Protein AF-A0A8J3DZ35-F1 (afdb_monomer_lite)

Structure (mmCIF, N/CA/C/O backbone):
data_AF-A0A8J3DZ35-F1
#
_entry.id   AF-A0A8J3DZ35-F1
#
loop_
_atom_site.group_PDB
_atom_site.id
_atom_site.type_symbol
_atom_site.label_atom_id
_atom_site.label_alt_id
_atom_site.label_comp_id
_atom_site.label_asym_id
_atom_site.label_entity_id
_atom_site.label_seq_id
_atom_site.pdbx_PDB_ins_code
_atom_site.Cartn_x
_atom_site.Cartn_y
_atom_site.Cartn_z
_atom_site.occupancy
_atom_site.B_iso_or_equiv
_atom_site.auth_seq_id
_atom_site.auth_comp_id
_atom_site.auth_asym_id
_atom_site.auth_atom_id
_atom_site.pdbx_PDB_model_num
ATOM 1 N N . MET A 1 1 ? 60.806 -8.491 -70.381 1.00 41.25 1 MET A N 1
ATOM 2 C CA . MET A 1 1 ? 60.023 -8.585 -69.130 1.00 41.25 1 MET A CA 1
ATOM 3 C C . MET A 1 1 ? 58.895 -7.576 -69.236 1.00 41.25 1 MET A C 1
ATOM 5 O O . MET A 1 1 ? 59.166 -6.385 -69.194 1.00 41.25 1 MET A O 1
ATOM 9 N N . SER A 1 2 ? 57.675 -8.039 -69.505 1.00 37.53 2 SER A N 1
ATOM 10 C CA . SER A 1 2 ? 56.531 -7.184 -69.849 1.00 37.53 2 SER A CA 1
ATOM 11 C C . SER A 1 2 ? 55.554 -7.152 -68.674 1.00 37.53 2 SER A C 1
ATOM 13 O O . SER A 1 2 ? 55.096 -8.203 -68.234 1.00 37.53 2 SER A O 1
ATOM 15 N N . LEU A 1 3 ? 55.275 -5.960 -68.144 1.00 48.62 3 LEU A N 1
ATOM 16 C CA . LEU A 1 3 ? 54.283 -5.736 -67.088 1.00 48.62 3 LEU A CA 1
ATOM 17 C C . LEU A 1 3 ? 52.860 -5.871 -67.659 1.00 48.62 3 LEU A C 1
ATOM 19 O O . LEU A 1 3 ? 52.602 -5.330 -68.736 1.00 48.62 3 LEU A O 1
ATOM 23 N N . PRO A 1 4 ? 51.920 -6.538 -66.963 1.00 50.72 4 PRO A N 1
ATOM 24 C CA . PRO A 1 4 ? 50.539 -6.602 -67.414 1.00 50.72 4 PRO A CA 1
ATOM 25 C C . PRO A 1 4 ? 49.848 -5.250 -67.207 1.00 50.72 4 PRO A C 1
ATOM 27 O O . PRO A 1 4 ? 49.774 -4.715 -66.099 1.00 50.72 4 PRO A O 1
ATOM 30 N N . THR A 1 5 ? 49.323 -4.706 -68.300 1.00 53.62 5 THR A N 1
ATOM 31 C CA . THR A 1 5 ? 48.424 -3.554 -68.330 1.00 53.62 5 THR A CA 1
ATOM 32 C C . THR A 1 5 ? 47.113 -3.936 -67.641 1.00 53.62 5 THR A C 1
ATOM 34 O O . THR A 1 5 ? 46.295 -4.668 -68.193 1.00 53.62 5 THR A O 1
ATOM 37 N N . ILE A 1 6 ? 46.914 -3.475 -66.406 1.00 55.81 6 ILE A N 1
ATOM 38 C CA . ILE A 1 6 ? 45.671 -3.696 -65.662 1.00 55.81 6 ILE A CA 1
ATOM 39 C C . ILE A 1 6 ? 44.599 -2.776 -66.261 1.00 55.81 6 ILE A C 1
ATOM 41 O O . ILE A 1 6 ? 44.684 -1.554 -66.139 1.00 55.81 6 ILE A O 1
ATOM 45 N N . LEU A 1 7 ? 43.605 -3.365 -66.935 1.00 54.25 7 LEU A N 1
ATOM 46 C CA . LEU A 1 7 ? 42.479 -2.636 -67.517 1.00 54.25 7 LEU A CA 1
ATOM 47 C C . LEU A 1 7 ? 41.692 -1.870 -66.429 1.00 54.25 7 LEU A C 1
ATOM 49 O O . LEU A 1 7 ? 41.347 -2.452 -65.396 1.00 54.25 7 LEU A O 1
ATOM 53 N N . PRO A 1 8 ? 41.304 -0.604 -66.676 1.00 52.28 8 PRO A N 1
ATOM 54 C CA . PRO A 1 8 ? 40.574 0.230 -65.714 1.00 52.28 8 PRO A CA 1
ATOM 55 C C . PRO A 1 8 ? 39.153 -0.273 -65.379 1.00 52.28 8 PRO A C 1
ATOM 57 O O . PRO A 1 8 ? 38.546 0.205 -64.424 1.00 52.28 8 PRO A O 1
ATOM 60 N N . GLY A 1 9 ? 38.626 -1.263 -66.111 1.00 49.38 9 GLY A N 1
ATOM 61 C CA . GLY A 1 9 ? 37.274 -1.806 -65.915 1.00 49.38 9 GLY A CA 1
ATOM 62 C C . GLY A 1 9 ? 37.111 -2.767 -64.728 1.00 49.38 9 GLY A C 1
ATOM 63 O O . GLY A 1 9 ? 36.002 -2.932 -64.226 1.00 49.38 9 GLY A O 1
ATOM 64 N N . ALA A 1 10 ? 38.194 -3.369 -64.222 1.00 51.06 10 ALA A N 1
ATOM 65 C CA . ALA A 1 10 ? 38.108 -4.358 -63.138 1.00 51.06 10 ALA A CA 1
ATOM 66 C C . ALA A 1 10 ? 37.762 -3.738 -61.768 1.00 51.06 10 ALA A C 1
ATOM 68 O O . ALA A 1 10 ? 37.235 -4.417 -60.888 1.00 51.06 10 ALA A O 1
ATOM 69 N N . ARG A 1 11 ? 38.019 -2.435 -61.585 1.00 52.00 11 ARG A N 1
ATOM 70 C CA . ARG A 1 11 ? 37.732 -1.725 -60.328 1.00 52.00 11 ARG A CA 1
ATOM 71 C C . ARG A 1 11 ? 36.250 -1.388 -60.140 1.00 52.00 11 ARG A C 1
ATOM 73 O O . ARG A 1 11 ? 35.802 -1.330 -59.001 1.00 52.00 11 ARG A O 1
ATOM 80 N N . MET A 1 12 ? 35.484 -1.203 -61.219 1.00 50.16 12 MET A N 1
ATOM 81 C CA . MET A 1 12 ? 34.055 -0.869 -61.109 1.00 50.16 12 MET A CA 1
ATOM 82 C C . MET A 1 12 ? 33.176 -2.078 -60.765 1.00 50.16 12 MET A C 1
ATOM 84 O O . MET A 1 12 ? 32.205 -1.930 -60.029 1.00 50.16 12 MET A O 1
ATOM 88 N N . LEU A 1 13 ? 33.533 -3.284 -61.218 1.00 50.16 13 LEU A N 1
ATOM 89 C CA . LEU A 1 13 ? 32.741 -4.492 -60.947 1.00 50.16 13 LEU A CA 1
ATOM 90 C C . LEU A 1 13 ? 32.838 -4.969 -59.489 1.00 50.16 13 LEU A C 1
ATOM 92 O O . LEU A 1 13 ? 31.866 -5.496 -58.952 1.00 50.16 13 LEU A O 1
ATOM 96 N N . LEU A 1 14 ? 33.969 -4.731 -58.815 1.00 52.00 14 LEU A N 1
ATOM 97 C CA . LEU A 1 14 ? 34.125 -5.080 -57.399 1.00 52.00 14 LEU A CA 1
ATOM 98 C C . LEU A 1 14 ? 33.299 -4.162 -56.479 1.00 52.00 14 LEU A C 1
ATOM 100 O O . LEU A 1 14 ? 32.807 -4.603 -55.442 1.00 52.00 14 LEU A O 1
ATOM 104 N N . ALA A 1 15 ? 33.106 -2.899 -56.872 1.00 51.94 15 ALA A N 1
ATOM 105 C CA . ALA A 1 15 ? 32.322 -1.934 -56.104 1.00 51.94 15 ALA A CA 1
ATOM 106 C C . ALA A 1 15 ? 30.818 -2.270 -56.103 1.00 51.94 15 ALA A C 1
ATOM 108 O O . ALA A 1 15 ? 30.156 -2.113 -55.078 1.00 51.94 15 ALA A O 1
ATOM 109 N N . CYS A 1 16 ? 30.284 -2.804 -57.208 1.00 53.47 16 CYS A N 1
ATOM 110 C CA . CYS A 1 16 ? 28.879 -3.223 -57.289 1.00 53.47 16 CYS A CA 1
ATOM 111 C C . CYS A 1 16 ? 28.575 -4.515 -56.509 1.00 53.47 16 CYS A C 1
ATOM 113 O O . CYS A 1 16 ? 27.446 -4.702 -56.064 1.00 53.47 16 CYS A O 1
ATOM 115 N N . LEU A 1 17 ? 29.568 -5.387 -56.297 1.00 53.25 17 LEU A N 1
ATOM 116 C CA . LEU A 1 17 ? 29.412 -6.635 -55.533 1.00 53.25 17 LEU A CA 1
ATOM 117 C C . LEU A 1 17 ? 29.509 -6.448 -54.010 1.00 53.25 17 LEU A C 1
ATOM 119 O O . LEU A 1 17 ? 29.107 -7.339 -53.267 1.00 53.25 17 LEU A O 1
ATOM 123 N N . MET A 1 18 ? 30.012 -5.303 -53.537 1.00 53.38 18 MET A N 1
ATOM 124 C CA . MET A 1 18 ? 30.180 -4.999 -52.105 1.00 53.38 18 MET A CA 1
ATOM 125 C C . MET A 1 18 ? 28.993 -4.242 -51.485 1.00 53.38 18 MET A C 1
ATOM 127 O O . MET A 1 18 ? 28.919 -4.115 -50.267 1.00 53.38 18 MET A O 1
ATOM 131 N N . MET A 1 19 ? 28.042 -3.754 -52.289 1.00 53.78 19 MET A N 1
ATOM 132 C CA . MET A 1 19 ? 26.851 -3.065 -51.774 1.00 53.78 19 MET A CA 1
ATOM 133 C C . MET A 1 19 ? 25.720 -3.948 -51.195 1.00 53.78 19 MET A C 1
ATOM 135 O O . MET A 1 19 ? 25.024 -3.456 -50.305 1.00 53.78 19 MET A O 1
ATOM 139 N N . PRO A 1 20 ? 25.486 -5.216 -51.600 1.00 54.22 20 PRO A N 1
ATOM 140 C CA . PRO A 1 20 ? 24.315 -5.950 -51.116 1.00 54.22 20 PRO A CA 1
ATOM 141 C C . PRO A 1 20 ? 24.467 -6.479 -49.679 1.00 54.22 20 PRO A C 1
ATOM 143 O O . PRO A 1 20 ? 23.465 -6.755 -49.025 1.00 54.22 20 PRO A O 1
ATOM 146 N N . THR A 1 21 ? 25.687 -6.587 -49.141 1.00 53.62 21 THR A N 1
ATOM 147 C CA . THR A 1 21 ? 25.917 -7.087 -47.771 1.00 53.62 21 THR A CA 1
ATOM 148 C C . THR A 1 21 ? 25.591 -6.048 -46.697 1.00 53.62 21 THR A C 1
ATOM 150 O O . THR A 1 21 ? 25.142 -6.413 -45.613 1.00 53.62 21 THR A O 1
ATOM 153 N N . LEU A 1 22 ? 25.721 -4.751 -47.001 1.00 53.31 22 LEU A N 1
ATOM 154 C CA . LEU A 1 22 ? 25.306 -3.671 -46.097 1.00 53.31 22 LEU A CA 1
ATOM 155 C C . LEU A 1 22 ? 23.775 -3.520 -46.045 1.00 53.31 22 LEU A C 1
ATOM 157 O O . LEU A 1 22 ? 23.220 -3.222 -44.989 1.00 53.31 22 LEU A O 1
ATOM 161 N N . ALA A 1 23 ? 23.080 -3.797 -47.155 1.00 52.12 23 ALA A N 1
ATOM 162 C CA . ALA A 1 23 ? 21.615 -3.800 -47.211 1.00 52.12 23 ALA A CA 1
ATOM 163 C C . ALA A 1 23 ? 20.988 -4.994 -46.457 1.00 52.12 23 ALA A C 1
ATOM 165 O O . ALA A 1 23 ? 19.872 -4.894 -45.943 1.00 52.12 23 ALA A O 1
ATOM 166 N N . ALA A 1 24 ? 21.718 -6.107 -46.326 1.00 51.53 24 ALA A N 1
ATOM 167 C CA . ALA A 1 24 ? 21.285 -7.265 -45.544 1.00 51.53 24 ALA A CA 1
ATOM 168 C C . ALA A 1 24 ? 21.317 -7.016 -44.020 1.00 51.53 24 ALA A C 1
ATOM 170 O O . ALA A 1 24 ? 20.528 -7.607 -43.289 1.00 51.53 24 ALA A O 1
ATOM 171 N N . CYS A 1 25 ? 22.154 -6.098 -43.522 1.00 54.91 25 CYS A N 1
ATOM 172 C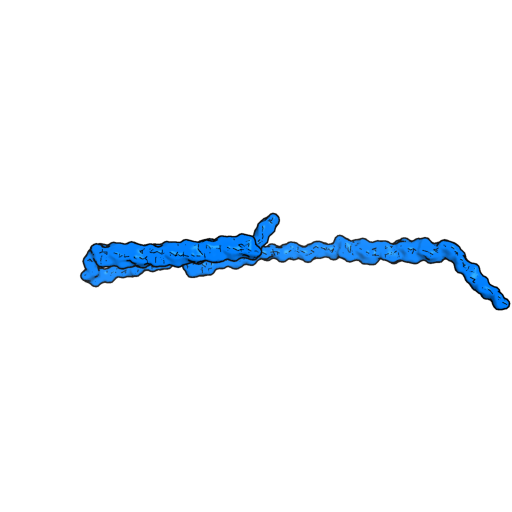 CA . CYS A 1 25 ? 22.145 -5.730 -4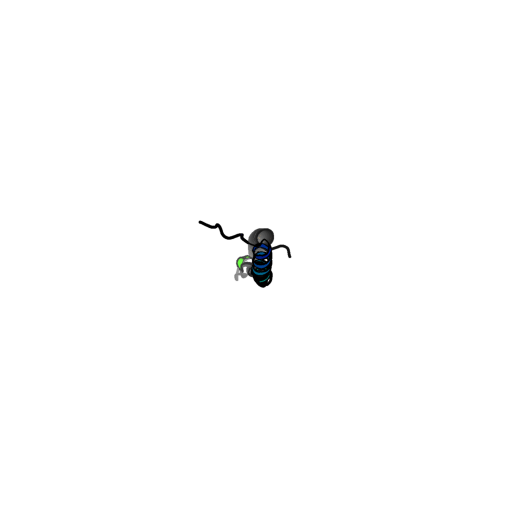2.098 1.00 54.91 25 CYS A CA 1
ATOM 173 C C . CYS A 1 25 ? 20.990 -4.782 -41.727 1.00 54.91 25 CYS A C 1
ATOM 175 O O . CYS A 1 25 ? 20.490 -4.839 -40.603 1.00 54.91 25 CYS A O 1
ATOM 177 N N . ALA A 1 26 ? 20.520 -3.954 -42.668 1.00 52.31 26 ALA A N 1
ATOM 178 C CA . ALA A 1 26 ? 19.394 -3.035 -42.456 1.00 52.31 26 ALA A CA 1
ATOM 179 C C . ALA A 1 26 ? 18.021 -3.736 -42.403 1.00 52.31 26 ALA A C 1
ATOM 181 O O . ALA A 1 26 ? 17.040 -3.136 -41.974 1.00 52.31 26 ALA A O 1
ATOM 182 N N . SER A 1 27 ? 17.949 -5.003 -42.826 1.00 49.91 27 SER A N 1
ATOM 183 C CA . SER A 1 27 ? 16.743 -5.842 -42.763 1.00 49.91 27 SER A CA 1
ATOM 184 C C . SER A 1 27 ? 16.725 -6.789 -41.561 1.00 49.91 27 SER A C 1
ATOM 186 O O . SER A 1 27 ? 15.776 -7.561 -41.405 1.00 49.91 27 SER A O 1
ATOM 188 N N . SER A 1 28 ? 17.716 -6.697 -40.662 1.00 52.50 28 SER A N 1
ATOM 189 C CA . SER A 1 28 ? 17.566 -7.279 -39.331 1.00 52.50 28 SER A CA 1
ATOM 190 C C . SER A 1 28 ? 16.446 -6.520 -38.624 1.00 52.50 28 SER A C 1
ATOM 192 O O . SER A 1 28 ? 16.572 -5.342 -38.292 1.00 52.50 28 SER A O 1
ATOM 194 N N . ALA A 1 29 ? 15.289 -7.177 -38.513 1.00 56.38 29 ALA A N 1
ATOM 195 C CA . ALA A 1 29 ? 14.134 -6.660 -37.808 1.00 56.38 29 ALA A CA 1
ATOM 196 C C . ALA A 1 29 ? 14.615 -6.071 -36.483 1.00 56.38 29 ALA A C 1
ATOM 198 O O . ALA A 1 29 ? 15.243 -6.786 -35.697 1.00 56.38 29 ALA A O 1
ATOM 199 N N . SER A 1 30 ? 14.354 -4.773 -36.280 1.00 57.03 30 SER A N 1
ATOM 200 C CA . SER A 1 30 ? 14.620 -4.097 -35.012 1.00 57.03 30 SER A CA 1
ATOM 201 C C . SER A 1 30 ? 14.211 -5.052 -33.891 1.00 57.03 30 SER A C 1
ATOM 203 O O . SER A 1 30 ? 13.083 -5.565 -33.962 1.00 57.03 30 SER A O 1
ATOM 205 N N . PRO A 1 31 ? 15.113 -5.398 -32.947 1.00 60.00 31 PRO A N 1
ATOM 206 C CA . PRO A 1 31 ? 14.796 -6.357 -31.901 1.00 60.00 31 PRO A CA 1
ATOM 207 C C . PRO A 1 31 ? 13.482 -5.903 -31.289 1.00 60.00 31 PRO A C 1
ATOM 209 O O . PRO A 1 31 ? 13.394 -4.762 -30.835 1.00 60.00 31 PRO A O 1
ATOM 212 N N . ARG A 1 32 ? 12.444 -6.750 -31.415 1.00 60.53 32 ARG A N 1
ATOM 213 C CA . ARG A 1 32 ? 11.074 -6.439 -30.988 1.00 60.53 32 ARG A CA 1
ATOM 214 C C . ARG A 1 32 ? 11.184 -5.719 -29.656 1.00 60.53 32 ARG A C 1
ATOM 216 O O . ARG A 1 32 ? 11.761 -6.294 -28.733 1.00 60.53 32 ARG A O 1
ATOM 223 N N . GLY A 1 33 ? 10.749 -4.456 -29.623 1.00 56.00 33 GLY A N 1
ATOM 224 C CA . GLY A 1 33 ? 10.958 -3.582 -28.477 1.00 56.00 33 GLY A CA 1
ATOM 225 C C . GLY A 1 33 ? 10.590 -4.349 -27.219 1.00 56.00 33 GLY A C 1
ATOM 226 O O . GLY A 1 33 ? 9.472 -4.850 -27.113 1.00 56.00 33 GLY A O 1
ATOM 227 N N . VAL A 1 34 ? 11.560 -4.547 -26.328 1.00 62.34 34 VAL A N 1
ATOM 228 C CA . VAL A 1 34 ? 11.295 -5.203 -25.052 1.00 62.34 34 VAL A CA 1
ATOM 229 C C . VAL A 1 34 ? 10.309 -4.291 -24.337 1.00 62.34 34 VAL A C 1
ATOM 231 O O . VAL A 1 34 ? 10.696 -3.207 -23.900 1.00 62.34 34 VAL A O 1
ATOM 234 N N . GLU A 1 35 ? 9.034 -4.687 -24.280 1.00 59.84 35 GLU A N 1
ATOM 235 C CA . GLU A 1 35 ? 8.045 -3.989 -23.465 1.00 59.84 35 GLU A CA 1
ATOM 236 C C . GLU A 1 35 ? 8.571 -4.016 -22.032 1.00 59.84 35 GLU A C 1
ATOM 238 O O . GLU A 1 35 ? 8.585 -5.058 -21.372 1.00 59.84 35 GLU A O 1
ATOM 243 N N . ARG A 1 36 ? 9.057 -2.867 -21.555 1.00 62.44 36 ARG A N 1
ATOM 244 C CA . ARG A 1 36 ? 9.453 -2.686 -20.161 1.00 62.44 36 ARG A CA 1
ATOM 245 C C . ARG A 1 36 ? 8.183 -2.619 -19.324 1.00 62.44 36 ARG A C 1
ATOM 247 O O . ARG A 1 36 ? 7.732 -1.546 -18.944 1.00 62.44 36 ARG A O 1
ATOM 254 N N . ARG A 1 37 ? 7.569 -3.774 -19.070 1.00 69.12 37 ARG A N 1
ATOM 255 C CA . ARG A 1 37 ? 6.472 -3.871 -18.111 1.00 69.12 37 ARG A CA 1
ATOM 256 C C . ARG A 1 37 ? 7.060 -3.870 -16.714 1.00 69.12 37 ARG A C 1
ATOM 258 O O . ARG A 1 37 ? 7.791 -4.788 -16.345 1.00 69.12 37 ARG A O 1
ATOM 265 N N . LEU A 1 38 ? 6.743 -2.832 -15.951 1.00 76.81 38 LEU A N 1
ATOM 266 C CA . LEU A 1 38 ? 6.961 -2.878 -14.514 1.00 76.81 38 LEU A CA 1
ATOM 267 C C . LEU A 1 38 ? 6.040 -3.942 -13.906 1.00 76.81 38 LEU A C 1
ATOM 269 O O . LEU A 1 38 ? 4.938 -4.149 -14.420 1.00 76.81 38 LEU A O 1
ATOM 273 N N . PRO A 1 39 ? 6.488 -4.620 -12.837 1.00 80.88 39 PRO A N 1
ATOM 274 C CA . PRO A 1 39 ? 5.621 -5.507 -12.075 1.00 80.88 39 PRO A CA 1
ATOM 275 C C . PRO A 1 39 ? 4.455 -4.724 -11.456 1.00 80.88 39 PRO A C 1
ATOM 277 O O . PRO A 1 39 ? 4.431 -3.494 -11.475 1.00 80.88 39 PRO A O 1
ATOM 280 N N . ASP A 1 40 ? 3.489 -5.436 -10.887 1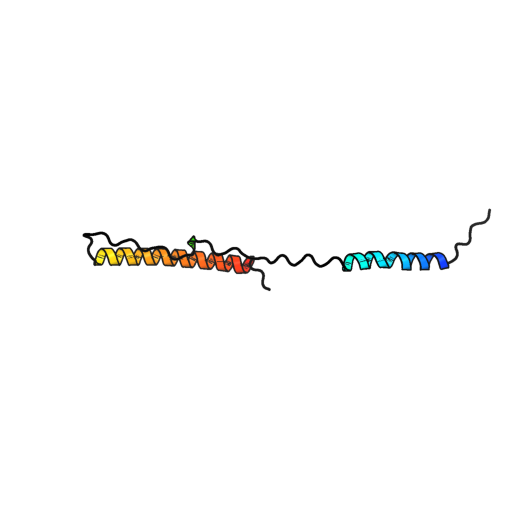.00 81.19 40 ASP A N 1
ATOM 281 C CA . ASP A 1 40 ? 2.465 -4.812 -10.053 1.00 81.19 40 ASP A CA 1
ATOM 282 C C . ASP A 1 40 ? 3.092 -4.173 -8.798 1.00 81.19 40 ASP A C 1
ATOM 284 O O . ASP A 1 40 ? 4.168 -4.600 -8.355 1.00 81.19 40 ASP A O 1
ATOM 288 N N . PRO A 1 41 ? 2.447 -3.148 -8.206 1.00 77.88 41 PRO A N 1
ATOM 289 C CA . PRO A 1 41 ? 2.927 -2.552 -6.968 1.00 77.88 41 PRO A CA 1
ATOM 290 C C . PRO A 1 41 ? 3.030 -3.608 -5.857 1.00 77.88 41 PRO A C 1
ATOM 292 O O . PRO A 1 41 ? 2.217 -4.536 -5.801 1.00 77.88 41 PRO A O 1
ATOM 295 N N . PRO A 1 42 ? 3.998 -3.467 -4.935 1.00 80.50 42 PRO A N 1
ATOM 296 C CA . PRO A 1 42 ? 4.165 -4.419 -3.848 1.00 80.50 42 PRO A CA 1
ATOM 297 C C . PRO A 1 42 ? 2.896 -4.492 -2.990 1.00 80.50 42 PRO A C 1
ATOM 299 O O . PRO A 1 42 ? 2.261 -3.473 -2.714 1.00 80.50 42 PRO A O 1
ATOM 302 N N . ALA A 1 43 ? 2.546 -5.697 -2.526 1.00 80.69 43 ALA A N 1
ATOM 303 C CA . ALA A 1 43 ? 1.352 -5.947 -1.705 1.00 80.69 43 ALA A CA 1
ATOM 304 C C . ALA A 1 43 ? 1.315 -5.096 -0.420 1.00 80.69 43 ALA A C 1
ATOM 306 O O . ALA A 1 43 ? 0.252 -4.785 0.108 1.00 80.69 43 ALA A O 1
ATOM 307 N N . ASP A 1 44 ? 2.483 -4.654 0.040 1.00 74.56 44 ASP A N 1
ATOM 308 C CA . ASP A 1 44 ? 2.666 -3.742 1.166 1.00 74.56 44 ASP A CA 1
ATOM 309 C C . ASP A 1 44 ? 2.123 -2.321 0.928 1.00 74.56 44 ASP A C 1
ATOM 311 O O . ASP A 1 44 ? 1.970 -1.558 1.886 1.00 74.56 44 ASP A O 1
ATOM 315 N N . CYS A 1 45 ? 1.825 -1.968 -0.328 1.00 81.50 45 CYS A N 1
ATOM 316 C CA . CYS A 1 45 ? 1.114 -0.749 -0.717 1.00 81.50 45 CYS A CA 1
ATOM 317 C C . CYS A 1 45 ? -0.420 -0.911 -0.657 1.00 81.50 45 CYS A C 1
ATOM 319 O O . CYS A 1 45 ? -1.138 0.005 -1.064 1.00 81.50 45 CYS A O 1
ATOM 321 N N . ALA A 1 46 ? -0.945 -2.051 -0.197 1.00 84.31 46 ALA A N 1
ATOM 322 C CA . ALA A 1 46 ? -2.379 -2.255 -0.020 1.00 84.31 46 ALA A CA 1
ATOM 323 C C . ALA A 1 46 ? 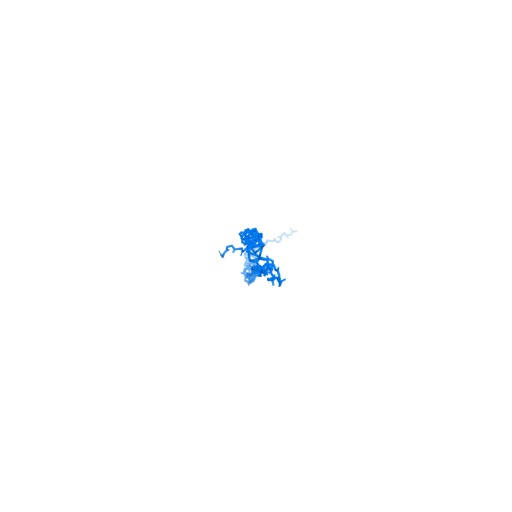-2.847 -1.821 1.382 1.00 84.31 46 ALA A C 1
ATOM 325 O O . ALA A 1 46 ? -2.079 -1.898 2.348 1.00 84.31 46 ALA A O 1
ATOM 326 N N . PRO A 1 47 ? -4.107 -1.366 1.532 1.00 82.50 47 PRO A N 1
ATOM 327 C CA . PRO A 1 47 ? -4.667 -1.061 2.841 1.00 82.50 47 PRO A CA 1
ATOM 328 C C . PRO A 1 47 ? -4.612 -2.280 3.766 1.00 82.50 47 PRO A C 1
ATOM 330 O O . PRO A 1 47 ? -5.119 -3.351 3.434 1.00 82.50 47 PRO A O 1
ATOM 333 N N . GLY A 1 48 ? -3.999 -2.105 4.935 1.00 85.19 48 GLY A N 1
ATOM 334 C CA . GLY A 1 48 ? -3.986 -3.120 5.984 1.00 85.19 48 GLY A CA 1
ATOM 335 C C . GLY A 1 48 ? -5.295 -3.143 6.783 1.00 85.19 48 GLY A C 1
ATOM 336 O O . GLY A 1 48 ? -6.028 -2.150 6.802 1.00 85.19 48 GLY A O 1
ATOM 337 N N . PRO A 1 49 ? -5.599 -4.254 7.474 1.00 88.50 49 PRO A N 1
ATOM 338 C CA . PRO A 1 49 ? -6.760 -4.330 8.349 1.00 88.50 49 PRO A CA 1
ATOM 339 C C . PRO A 1 49 ? -6.575 -3.463 9.602 1.00 88.50 49 PRO A C 1
ATOM 341 O O . PRO A 1 49 ? -5.471 -3.324 10.131 1.00 88.50 49 PRO A O 1
ATOM 344 N N . LEU A 1 50 ? -7.682 -2.914 10.108 1.00 87.44 50 LEU A N 1
ATOM 345 C CA . LEU A 1 50 ? -7.727 -2.279 11.425 1.00 87.44 50 LEU A CA 1
ATOM 346 C C . LEU A 1 50 ? -7.797 -3.338 12.536 1.00 87.44 50 LEU A C 1
ATOM 348 O O . LEU A 1 50 ? -8.305 -4.439 12.299 1.00 87.44 50 LEU A O 1
ATOM 352 N N . PRO A 1 51 ? -7.317 -3.023 13.753 1.00 83.25 51 PRO A N 1
ATOM 353 C CA . PRO A 1 51 ? -7.351 -3.962 14.862 1.00 83.25 51 PRO A CA 1
ATOM 354 C C . PRO A 1 51 ? -8.802 -4.322 15.218 1.00 83.25 51 PRO A C 1
ATOM 356 O O . PRO A 1 51 ? -9.676 -3.442 15.228 1.00 83.25 51 PRO A O 1
ATOM 359 N N . PRO A 1 52 ? -9.080 -5.606 15.51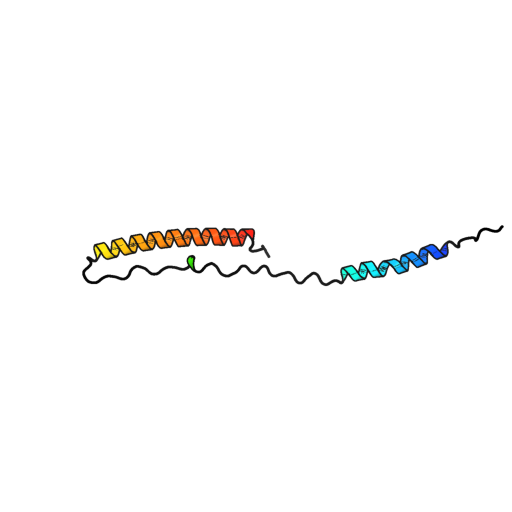1 1.00 86.38 52 PRO A N 1
ATOM 360 C CA . PRO A 1 52 ? -10.415 -6.042 15.882 1.00 86.38 52 PRO A CA 1
ATOM 361 C C . PRO A 1 52 ? -10.821 -5.451 17.234 1.00 86.38 52 PRO A C 1
ATOM 363 O O . PRO A 1 52 ? -10.006 -5.284 18.144 1.00 86.38 52 PRO A O 1
ATOM 366 N N . VAL A 1 53 ? -12.114 -5.169 17.386 1.00 88.12 53 VAL A N 1
ATOM 367 C CA . VAL A 1 53 ? -12.671 -4.701 18.657 1.00 88.12 53 VAL A CA 1
ATOM 368 C C . VAL A 1 53 ? -12.664 -5.856 19.658 1.00 88.12 53 VAL A C 1
ATOM 370 O O . VAL A 1 53 ? -13.292 -6.889 19.432 1.00 88.12 53 VAL A O 1
ATOM 373 N N . ARG A 1 54 ? -11.949 -5.689 20.775 1.00 86.31 54 ARG A N 1
ATOM 374 C CA . ARG A 1 54 ? -11.901 -6.677 21.862 1.00 86.31 54 ARG A CA 1
ATOM 375 C C . ARG A 1 54 ? -13.094 -6.502 22.806 1.00 86.31 54 ARG A C 1
ATOM 377 O O . ARG A 1 54 ? -13.414 -5.381 23.203 1.00 86.31 54 ARG A O 1
ATOM 384 N N . SER A 1 55 ? -13.718 -7.616 23.193 1.00 87.38 55 SER A N 1
ATOM 385 C CA . SER A 1 55 ? -14.782 -7.645 24.207 1.00 87.38 55 SER A CA 1
ATOM 386 C C . SER A 1 55 ? -14.296 -7.040 25.529 1.00 87.38 55 SER A C 1
ATOM 388 O O . SER A 1 55 ? -13.201 -7.358 25.987 1.00 87.38 55 SER A O 1
ATOM 390 N N . GLY A 1 56 ? -15.112 -6.179 26.143 1.00 86.94 56 GLY A N 1
ATOM 391 C CA . GLY A 1 56 ? -14.819 -5.552 27.438 1.00 86.94 56 GLY A CA 1
ATOM 392 C C . GLY A 1 56 ? -13.999 -4.258 27.379 1.00 86.94 56 GLY A C 1
ATOM 393 O O . GLY A 1 56 ? -13.766 -3.652 28.422 1.00 86.94 56 GLY A O 1
ATOM 394 N N . MET A 1 57 ? -13.584 -3.791 26.196 1.00 86.19 57 MET A N 1
ATOM 395 C CA . MET A 1 57 ? -12.923 -2.487 26.068 1.00 86.19 57 MET A CA 1
ATOM 396 C C . MET A 1 57 ? -13.927 -1.337 25.961 1.00 86.19 57 MET A C 1
ATOM 398 O O . MET A 1 57 ? -14.963 -1.446 25.309 1.00 86.19 57 MET A O 1
ATOM 402 N N . SER A 1 58 ? -13.575 -0.192 26.552 1.00 90.56 58 SER A N 1
ATOM 403 C CA . SER A 1 58 ? -14.323 1.054 26.366 1.00 90.56 58 SER A CA 1
ATOM 404 C C . SER A 1 58 ? -14.296 1.492 24.899 1.00 90.56 58 SER A C 1
ATOM 406 O O . SER A 1 58 ? -13.242 1.479 24.259 1.00 90.56 58 SER A O 1
ATOM 408 N N . ALA A 1 59 ? -15.439 1.956 24.386 1.00 87.38 59 ALA A N 1
ATOM 409 C CA . ALA A 1 59 ? -15.569 2.464 23.019 1.00 87.38 59 ALA A CA 1
ATOM 410 C C . ALA A 1 59 ? -14.572 3.596 22.706 1.00 87.38 59 ALA A C 1
ATOM 412 O O . ALA A 1 59 ? -14.088 3.700 21.581 1.00 87.38 59 ALA A O 1
ATOM 413 N N . LEU A 1 60 ? -14.212 4.410 23.706 1.00 90.38 60 LEU A N 1
ATOM 414 C CA . LEU A 1 60 ? -13.216 5.474 23.552 1.00 90.38 60 LEU A CA 1
ATOM 415 C C . LEU A 1 60 ? -11.808 4.920 23.300 1.00 90.38 60 LEU A C 1
ATOM 417 O O . LEU A 1 60 ? -11.084 5.452 22.461 1.00 90.38 60 LEU A O 1
ATOM 421 N N . VAL A 1 61 ? -11.437 3.836 23.987 1.00 88.50 61 VAL A N 1
ATOM 422 C CA . VAL A 1 61 ? -10.135 3.170 23.816 1.00 88.50 61 VAL A CA 1
ATOM 423 C C . VAL A 1 61 ? -10.059 2.521 22.438 1.00 88.50 61 VAL A C 1
ATOM 425 O O . VAL A 1 61 ? -9.086 2.724 21.718 1.00 88.50 61 VAL A O 1
ATOM 428 N N . VAL A 1 62 ? -11.127 1.827 22.033 1.00 89.25 62 VAL A N 1
ATOM 429 C CA . VAL A 1 62 ? -11.249 1.229 20.695 1.00 89.25 62 VAL A CA 1
ATOM 430 C C . VAL A 1 62 ? -11.108 2.298 19.608 1.00 89.25 62 VAL A C 1
ATOM 432 O O . VAL A 1 62 ? -10.333 2.127 18.669 1.00 89.25 62 VAL A O 1
ATOM 435 N N . ALA A 1 63 ? -11.816 3.422 19.743 1.00 88.31 63 ALA A N 1
ATOM 436 C CA . ALA A 1 63 ? -11.758 4.508 18.770 1.00 88.31 63 ALA A CA 1
ATOM 437 C C . ALA A 1 63 ? -10.360 5.144 18.688 1.00 88.31 63 ALA A C 1
ATOM 439 O O . ALA A 1 63 ? -9.898 5.470 17.594 1.00 88.31 63 ALA A O 1
ATOM 440 N N . ALA A 1 64 ? -9.675 5.314 19.822 1.00 90.31 64 ALA A N 1
ATOM 441 C CA . ALA A 1 64 ? -8.310 5.832 19.849 1.00 90.31 64 ALA A CA 1
ATOM 442 C C . ALA A 1 64 ? -7.321 4.876 19.160 1.00 90.31 64 ALA A C 1
ATOM 444 O O . ALA A 1 64 ? -6.534 5.318 18.321 1.00 90.31 64 ALA A O 1
ATOM 445 N N . GLU A 1 65 ? -7.407 3.577 19.456 1.00 90.81 65 GLU A N 1
ATOM 446 C CA . GLU A 1 65 ? -6.554 2.529 18.876 1.00 90.81 65 GLU A CA 1
ATOM 447 C C . GLU A 1 65 ? -6.785 2.378 17.361 1.00 90.81 65 GLU A C 1
ATOM 449 O O . GLU A 1 65 ? -5.839 2.253 16.579 1.00 90.81 65 GLU A O 1
ATOM 454 N N . GLN A 1 66 ? -8.036 2.478 16.907 1.00 91.00 66 GLN A N 1
ATOM 455 C CA . GLN A 1 66 ? -8.351 2.457 15.478 1.00 91.00 66 GLN A CA 1
ATOM 456 C C . GLN A 1 66 ? -7.827 3.695 14.749 1.00 91.00 66 GLN A C 1
ATOM 458 O O . GLN A 1 66 ? -7.268 3.563 13.662 1.00 91.00 66 GLN A O 1
ATOM 463 N N . ARG A 1 67 ? -7.960 4.892 15.335 1.00 91.25 67 ARG A N 1
ATOM 464 C CA . ARG A 1 67 ? -7.443 6.133 14.732 1.00 91.25 67 ARG A CA 1
ATOM 465 C C . ARG A 1 67 ? -5.923 6.125 14.620 1.00 91.25 67 ARG A C 1
ATOM 467 O O . ARG A 1 67 ? -5.402 6.496 13.570 1.00 91.25 67 ARG A O 1
ATOM 474 N N . SER A 1 68 ? -5.216 5.699 15.667 1.00 91.94 68 SER A N 1
ATOM 475 C CA . SER A 1 68 ? -3.752 5.619 15.635 1.00 91.94 68 SER A CA 1
ATOM 476 C C . SER A 1 68 ? -3.275 4.589 14.612 1.00 91.94 68 SER A C 1
ATOM 478 O O . SER A 1 68 ? -2.384 4.883 13.814 1.00 91.94 68 SER A O 1
ATOM 480 N N . THR A 1 69 ? -3.921 3.422 14.555 1.00 90.50 69 THR A N 1
ATOM 481 C CA . THR A 1 69 ? -3.575 2.394 13.567 1.00 90.50 69 THR A CA 1
ATOM 482 C C . THR A 1 69 ? -3.863 2.863 12.144 1.00 90.50 69 THR A C 1
ATOM 484 O O . THR A 1 69 ? -3.009 2.718 11.270 1.00 90.50 69 THR A O 1
ATOM 487 N N . ALA A 1 70 ? -5.014 3.499 11.907 1.00 89.88 70 ALA A N 1
ATOM 488 C CA . ALA A 1 70 ? -5.345 4.085 10.611 1.00 89.88 70 ALA A CA 1
ATOM 489 C C . ALA A 1 70 ? -4.310 5.137 10.180 1.00 89.88 70 ALA A C 1
ATOM 491 O O . ALA A 1 70 ? -3.881 5.143 9.027 1.00 89.88 70 ALA A O 1
ATOM 492 N N . ALA A 1 71 ? -3.865 5.996 11.102 1.00 91.62 71 ALA A N 1
ATOM 493 C CA . ALA A 1 71 ? -2.836 6.993 10.821 1.00 91.62 71 ALA A CA 1
ATOM 494 C C . ALA A 1 71 ? -1.499 6.347 10.417 1.00 91.62 71 ALA A C 1
ATOM 496 O O . ALA A 1 71 ? -0.902 6.752 9.418 1.00 91.62 71 ALA A O 1
ATOM 497 N N . MET A 1 72 ? -1.056 5.308 11.134 1.00 90.19 72 MET A N 1
ATOM 498 C CA . MET A 1 72 ? 0.165 4.571 10.784 1.00 90.19 72 MET A CA 1
ATOM 499 C C . MET A 1 72 ? 0.055 3.878 9.421 1.00 90.19 72 MET A C 1
ATOM 501 O O . MET A 1 72 ? 0.980 3.960 8.610 1.00 90.19 72 MET A O 1
ATOM 505 N N . LEU A 1 73 ? -1.081 3.234 9.137 1.00 90.25 73 LEU A N 1
ATOM 506 C CA . LEU A 1 73 ? -1.326 2.596 7.842 1.00 90.25 73 LEU A CA 1
ATOM 507 C C . LEU A 1 73 ? -1.321 3.623 6.703 1.00 90.25 73 LEU A C 1
ATOM 509 O O . LEU A 1 73 ? -0.692 3.382 5.677 1.00 90.25 73 LEU A O 1
ATOM 513 N N . ASN A 1 74 ? -1.931 4.794 6.896 1.00 91.25 74 ASN A N 1
ATOM 514 C CA . ASN A 1 74 ? -1.918 5.870 5.903 1.00 91.25 74 ASN A CA 1
ATOM 515 C C . ASN A 1 74 ? -0.504 6.400 5.628 1.00 91.25 74 ASN A C 1
ATOM 517 O O . ASN A 1 74 ? -0.151 6.622 4.470 1.00 91.25 74 ASN A O 1
ATOM 521 N N . MET A 1 75 ? 0.325 6.561 6.666 1.00 91.00 75 MET A N 1
ATOM 522 C CA . MET A 1 75 ? 1.732 6.954 6.507 1.00 91.00 75 MET A CA 1
ATOM 523 C C . MET A 1 75 ? 2.509 5.927 5.676 1.00 91.00 75 MET A C 1
ATOM 525 O O . MET A 1 75 ? 3.218 6.296 4.738 1.00 91.00 75 MET A O 1
ATOM 529 N N . ARG A 1 76 ? 2.324 4.633 5.968 1.00 89.12 76 ARG A N 1
ATOM 530 C CA . ARG A 1 76 ? 2.932 3.536 5.203 1.00 89.12 76 ARG A CA 1
ATOM 531 C C . ARG A 1 76 ? 2.483 3.548 3.740 1.00 89.12 76 ARG A C 1
ATOM 533 O O . ARG A 1 76 ? 3.325 3.493 2.847 1.00 89.12 76 ARG A O 1
ATOM 540 N N . LEU A 1 77 ? 1.175 3.647 3.500 1.00 90.75 77 LEU A N 1
ATOM 541 C CA . LEU A 1 77 ? 0.593 3.698 2.157 1.00 90.75 77 LEU A CA 1
ATOM 542 C C . LEU A 1 77 ? 1.133 4.878 1.347 1.00 90.75 77 LEU A C 1
ATOM 544 O O . LEU A 1 77 ? 1.475 4.715 0.178 1.00 90.75 77 LEU A O 1
ATOM 548 N N . SER A 1 78 ? 1.247 6.048 1.977 1.00 90.25 78 SER A N 1
ATOM 549 C CA . SER A 1 78 ? 1.802 7.249 1.353 1.00 90.25 78 SER A CA 1
ATOM 550 C C . SER A 1 78 ? 3.253 7.038 0.908 1.00 90.25 78 SER A C 1
ATOM 552 O O . SER A 1 78 ? 3.575 7.257 -0.261 1.00 90.25 78 SER A O 1
ATOM 554 N N . GLY A 1 79 ? 4.110 6.526 1.799 1.00 90.25 79 GLY A N 1
ATOM 555 C CA . GLY A 1 79 ? 5.511 6.239 1.474 1.00 90.25 79 GLY A CA 1
ATOM 556 C C . GLY A 1 79 ? 5.663 5.186 0.375 1.00 90.25 79 GLY A C 1
ATOM 557 O O . GLY A 1 79 ? 6.446 5.368 -0.556 1.00 90.25 79 GLY A O 1
ATOM 558 N N . CYS A 1 80 ? 4.860 4.121 0.432 1.00 90.25 80 CYS A N 1
ATOM 559 C CA . CYS A 1 80 ? 4.861 3.063 -0.577 1.00 90.25 80 CYS A CA 1
ATOM 560 C C . CYS A 1 80 ? 4.442 3.600 -1.957 1.00 90.25 80 CYS A C 1
ATOM 562 O O . CYS A 1 80 ? 5.093 3.323 -2.964 1.00 90.25 80 CYS A O 1
ATOM 564 N N . ARG A 1 81 ? 3.405 4.447 -2.004 1.00 88.25 81 ARG A N 1
ATOM 565 C CA . ARG A 1 81 ? 2.935 5.084 -3.240 1.00 88.25 81 ARG A CA 1
ATOM 566 C C . ARG A 1 81 ? 3.967 6.045 -3.827 1.00 88.25 81 ARG A C 1
ATOM 568 O O . ARG A 1 81 ? 4.133 6.063 -5.045 1.00 88.25 81 ARG A O 1
ATOM 575 N N . ALA A 1 82 ? 4.657 6.814 -2.986 1.00 89.50 82 ALA A N 1
ATOM 576 C CA . ALA A 1 82 ? 5.730 7.703 -3.423 1.00 89.50 82 ALA A CA 1
ATOM 577 C C . ALA A 1 82 ? 6.889 6.906 -4.042 1.00 89.50 82 ALA A C 1
ATOM 579 O O . ALA A 1 82 ? 7.236 7.138 -5.196 1.00 89.50 82 ALA A O 1
ATOM 580 N N . ALA A 1 83 ? 7.391 5.887 -3.336 1.00 88.88 83 ALA A N 1
ATOM 581 C CA . ALA A 1 83 ? 8.468 5.030 -3.831 1.00 88.88 83 ALA A CA 1
ATOM 582 C C . ALA A 1 83 ? 8.094 4.311 -5.139 1.00 88.88 83 ALA A C 1
ATOM 584 O O . ALA A 1 83 ? 8.901 4.217 -6.064 1.00 88.88 83 ALA A O 1
ATOM 585 N N . TRP A 1 84 ? 6.851 3.836 -5.243 1.00 88.62 84 TRP A N 1
ATOM 586 C CA . TRP A 1 84 ? 6.347 3.218 -6.466 1.00 88.62 84 TRP A CA 1
ATOM 587 C C . TRP A 1 84 ? 6.268 4.209 -7.631 1.00 88.62 84 TRP A C 1
ATOM 589 O O . TRP A 1 84 ? 6.646 3.882 -8.754 1.00 88.62 84 TRP A O 1
ATOM 599 N N . TH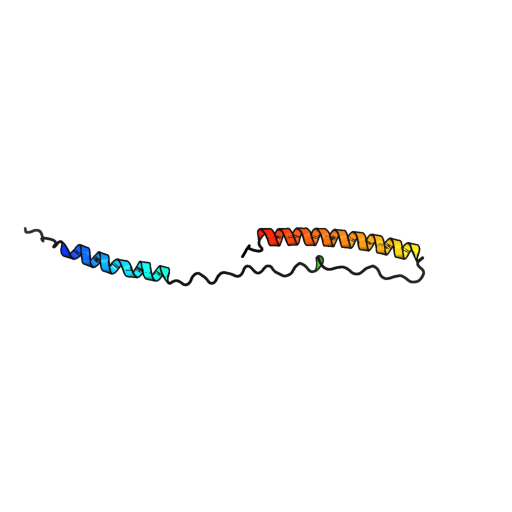R A 1 85 ? 5.824 5.436 -7.362 1.00 87.69 85 THR A N 1
ATOM 600 C CA . THR A 1 85 ? 5.786 6.512 -8.360 1.00 87.69 85 THR A CA 1
ATOM 601 C C . THR A 1 85 ? 7.193 6.843 -8.858 1.00 87.69 85 THR A C 1
ATOM 603 O O . THR A 1 85 ? 7.400 6.966 -10.064 1.00 87.69 85 THR A O 1
ATOM 606 N N . ASP A 1 86 ? 8.181 6.909 -7.965 1.00 89.50 86 ASP A N 1
ATOM 607 C CA . ASP A 1 86 ? 9.580 7.128 -8.344 1.00 89.50 86 ASP A CA 1
ATOM 608 C C . ASP A 1 86 ? 10.120 5.982 -9.205 1.00 89.50 86 ASP A C 1
ATOM 610 O O . ASP A 1 86 ? 10.755 6.219 -10.235 1.00 89.50 86 ASP A O 1
ATOM 614 N N . MET A 1 87 ? 9.801 4.733 -8.852 1.00 85.06 87 MET A N 1
ATOM 615 C CA . MET A 1 87 ? 10.158 3.569 -9.662 1.00 85.06 87 MET A CA 1
ATOM 616 C C . MET A 1 87 ? 9.531 3.640 -11.062 1.00 85.06 87 MET A C 1
ATOM 618 O O . MET A 1 87 ? 10.219 3.380 -12.052 1.00 85.06 87 MET A O 1
ATOM 622 N N . GLN A 1 88 ? 8.260 4.035 -11.172 1.00 85.31 88 GLN A N 1
ATOM 623 C CA . GLN A 1 88 ? 7.611 4.255 -12.466 1.00 85.31 88 GLN A CA 1
ATOM 624 C C . GLN A 1 88 ? 8.268 5.387 -13.258 1.00 85.31 88 GLN A C 1
ATOM 626 O O . GLN A 1 88 ? 8.468 5.253 -14.461 1.00 85.31 88 GLN A O 1
ATOM 631 N N . ASN A 1 89 ? 8.669 6.476 -12.611 1.00 84.62 89 ASN A N 1
ATOM 632 C CA . ASN A 1 89 ? 9.331 7.581 -13.300 1.00 84.62 89 ASN A CA 1
ATOM 633 C C . ASN A 1 89 ? 10.717 7.192 -13.837 1.00 84.62 89 ASN A C 1
ATOM 635 O O . ASN A 1 89 ? 11.086 7.610 -14.935 1.00 84.62 89 ASN A O 1
ATOM 639 N N . ILE A 1 90 ? 11.479 6.393 -13.085 1.00 84.50 90 ILE A N 1
ATOM 640 C CA . ILE A 1 90 ? 12.848 5.993 -13.450 1.00 84.50 90 ILE A CA 1
ATOM 641 C C . ILE A 1 90 ? 12.839 4.848 -14.470 1.00 84.50 90 ILE A C 1
ATOM 643 O O . ILE A 1 90 ? 13.579 4.879 -15.455 1.00 84.50 90 ILE A O 1
ATOM 647 N N . TYR A 1 91 ? 12.013 3.829 -14.235 1.00 81.31 91 TYR A N 1
ATOM 648 C CA . TYR A 1 91 ? 12.064 2.565 -14.973 1.00 81.31 91 TYR A CA 1
ATOM 649 C C . TYR A 1 91 ? 10.852 2.325 -15.868 1.00 81.31 91 TYR A C 1
ATOM 651 O O . TYR A 1 91 ? 10.942 1.496 -16.773 1.00 81.31 91 TYR A O 1
ATOM 659 N N . GLY A 1 92 ? 9.746 3.041 -15.637 1.00 72.94 92 GLY A N 1
ATOM 660 C CA . GLY A 1 92 ? 8.460 2.851 -16.316 1.00 72.94 92 GLY A CA 1
ATOM 661 C C . GLY A 1 92 ? 8.519 2.975 -17.826 1.00 72.94 92 GLY A C 1
ATOM 662 O O . GLY A 1 92 ? 7.671 2.406 -18.497 1.00 72.94 92 GLY A O 1
ATOM 663 N N . GLY A 1 93 ? 9.539 3.665 -18.347 1.00 66.50 93 GLY A N 1
ATOM 664 C CA . GLY A 1 93 ? 9.641 3.999 -19.759 1.00 66.50 93 GLY A CA 1
ATOM 665 C C . GLY A 1 93 ? 8.506 4.945 -20.137 1.00 66.50 93 GLY A C 1
ATOM 666 O O . GLY A 1 93 ? 7.337 4.573 -20.137 1.00 66.50 93 GLY A O 1
ATOM 667 N N . LYS A 1 94 ? 8.822 6.196 -20.475 1.00 57.09 94 LYS A N 1
ATOM 668 C CA . LYS A 1 94 ? 7.837 6.957 -21.249 1.00 57.09 94 LYS A CA 1
ATOM 669 C C . LYS A 1 94 ? 7.627 6.216 -22.580 1.00 57.09 94 LYS A C 1
ATOM 671 O O . LYS A 1 94 ? 8.631 5.739 -23.119 1.00 57.09 94 LYS A O 1
ATOM 676 N N . PRO A 1 95 ? 6.375 6.070 -23.049 1.00 53.66 95 PRO A N 1
ATOM 677 C CA . PRO A 1 95 ? 6.107 5.517 -24.372 1.00 53.66 95 PRO A CA 1
ATOM 678 C C . PRO A 1 95 ? 6.846 6.300 -25.462 1.00 53.66 95 PRO A C 1
ATOM 680 O O . PRO A 1 95 ? 7.075 7.519 -25.265 1.00 53.66 95 PRO A O 1
#

pLDDT: mean 72.92, std 16.89, range [37.53, 91.94]

Foldseek 3Di:
DDDDDDDPPVVVVVVVVPPVVVVVVVPPPDPPPPQLDDDPQDPQLDQDDFDDDDPPDDPVVSVVSRVVVNVVSVVSNVVSVVVVVVCCVVRVDDD

Secondary structure (DSSP, 8-state):
-------TTHHHHHHHHSSHHHHHHTTS---------PPPPPGGGSPPPPPPPPTT--HHHHHHHHHHHHHHHHHHHHHHHHHHHHHHHHHS---

Organism: NCBI:txid591372

Radius of gyration: 35.35 Å; chains: 1; bounding box: 76×16×97 Å

Sequence (95 aa):
MSLPTILPGARMLLACLMMPTLAACASSASPRGVERRLPDPPADCAPGPLPPVRSGMSALVVAAEQRSTAAMLNMRLSGCRAAWTDMQNIYGGKP